Protein AF-A0A529ZM89-F1 (afdb_monomer_lite)

Sequence (112 aa):
GQAGNTALAWQALGIDFEIAANLGDDQFGRWLREAFGHRAHKWPVRPEGTTLSVGMTHPDGERTFFTTRGHLPRFSLDDVLSVLDGNRLAGGYALLSGSFLTDDLTRDYGAL

Radius of gyration: 14.78 Å; chains: 1; bounding box: 45×29×32 Å

pLDDT: mean 95.14, std 3.88, range [67.12, 98.31]

Foldseek 3Di:
DVVLVVVVVCVVVVHDDADFDAAEPDPVSVVSCVVVDPRCPQHHYDPWHGKDWDWDQDPVRDIDIDIDLTCQLVDAPVSVVSRDDCVVQPPHDDDDDPVVSHNRHVVCPVVD

Secondary structure (DSSP, 8-state):
-HHHHHHHHHHHTT--------EESSHHHHHHHHHHGGGGTTPPEESSPPP-EEEEE-TTS-EEEEE--TTGGG--HHHHHHH--TTTTTTS------GGG-HHHHHGGGG-

Structure (mmCIF, N/CA/C/O backbone):
data_AF-A0A529ZM89-F1
#
_entry.id   AF-A0A529ZM89-F1
#
loop_
_atom_site.group_PDB
_atom_site.id
_atom_site.type_symbol
_atom_site.label_atom_id
_atom_site.label_alt_id
_atom_site.label_comp_id
_atom_site.label_asym_id
_atom_site.label_entity_id
_atom_site.label_seq_id
_atom_site.pdbx_PDB_ins_code
_atom_site.Cartn_x
_atom_site.Cartn_y
_atom_site.Cartn_z
_atom_site.occupancy
_atom_site.B_iso_or_equiv
_atom_site.auth_seq_id
_atom_site.auth_comp_id
_atom_site.auth_asym_id
_atom_site.auth_atom_id
_atom_site.pdbx_PDB_model_num
ATOM 1 N N . GLY A 1 1 ? 5.670 -1.020 -0.133 1.00 89.06 1 GLY A N 1
ATOM 2 C CA . GLY A 1 1 ? 5.321 0.418 -0.059 1.00 89.06 1 GLY A CA 1
ATOM 3 C C . GLY A 1 1 ? 5.302 0.877 1.389 1.00 89.06 1 GLY A C 1
ATOM 4 O O . GLY A 1 1 ? 5.282 0.024 2.266 1.00 89.06 1 GLY A O 1
ATOM 5 N N . GLN A 1 2 ? 5.308 2.188 1.647 1.00 93.00 2 GLN A N 1
ATOM 6 C CA . GLN A 1 2 ? 5.409 2.775 3.001 1.00 93.00 2 GLN A CA 1
ATOM 7 C C . GLN A 1 2 ? 4.397 2.198 4.012 1.00 93.00 2 GLN A C 1
ATOM 9 O O . GLN A 1 2 ? 4.830 1.622 5.004 1.00 93.00 2 GLN A O 1
ATOM 14 N N . ALA A 1 3 ? 3.087 2.250 3.734 1.00 94.94 3 ALA A N 1
ATOM 15 C CA . ALA A 1 3 ? 2.060 1.672 4.617 1.00 94.94 3 ALA A CA 1
ATOM 16 C C . ALA A 1 3 ? 2.264 0.168 4.877 1.00 94.94 3 ALA A C 1
ATOM 18 O O . ALA A 1 3 ? 2.158 -0.287 6.012 1.00 94.94 3 ALA A O 1
ATOM 19 N N . GLY A 1 4 ? 2.633 -0.597 3.844 1.00 95.81 4 GLY A N 1
ATOM 20 C CA . GLY A 1 4 ? 2.954 -2.020 3.988 1.00 95.81 4 GLY A CA 1
ATOM 21 C C . GLY A 1 4 ? 4.153 -2.270 4.911 1.00 95.81 4 GLY A C 1
ATOM 22 O O . GLY A 1 4 ? 4.101 -3.163 5.749 1.00 95.81 4 GLY A O 1
ATOM 23 N N . ASN A 1 5 ? 5.208 -1.45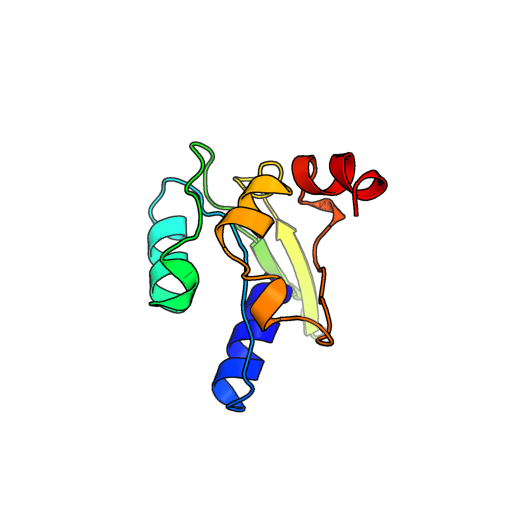4 4.818 1.00 96.31 5 ASN A N 1
ATOM 24 C CA . ASN A 1 5 ? 6.363 -1.561 5.714 1.00 96.31 5 ASN A CA 1
ATOM 25 C C . ASN A 1 5 ? 5.978 -1.233 7.166 1.00 96.31 5 ASN A C 1
ATOM 27 O O . ASN A 1 5 ? 6.423 -1.920 8.083 1.00 96.31 5 ASN A O 1
ATOM 31 N N . THR A 1 6 ? 5.128 -0.223 7.381 1.00 96.75 6 THR A N 1
ATOM 32 C CA . THR A 1 6 ? 4.597 0.108 8.712 1.00 96.75 6 THR A CA 1
ATOM 33 C C . THR A 1 6 ? 3.755 -1.031 9.283 1.00 96.75 6 THR A C 1
ATOM 35 O O . THR A 1 6 ? 3.950 -1.398 10.436 1.00 96.75 6 THR A O 1
ATOM 38 N N . ALA A 1 7 ? 2.888 -1.646 8.476 1.00 96.00 7 ALA A N 1
ATOM 39 C CA . ALA A 1 7 ? 2.104 -2.809 8.881 1.00 96.00 7 ALA A CA 1
ATOM 40 C C . ALA A 1 7 ? 2.989 -3.997 9.293 1.00 96.00 7 ALA A C 1
ATOM 42 O O . ALA A 1 7 ? 2.762 -4.600 10.339 1.00 96.00 7 ALA A O 1
ATOM 43 N N . LEU A 1 8 ? 4.044 -4.303 8.529 1.00 95.81 8 LEU A N 1
ATOM 44 C CA . LEU A 1 8 ? 4.994 -5.359 8.900 1.00 95.81 8 LEU A CA 1
ATOM 45 C C . LEU A 1 8 ? 5.744 -5.033 10.201 1.00 95.81 8 LEU A C 1
ATOM 47 O O . LEU A 1 8 ? 5.958 -5.921 11.025 1.00 95.81 8 LEU A O 1
ATOM 51 N N . ALA A 1 9 ? 6.100 -3.764 10.423 1.00 97.19 9 ALA A N 1
ATOM 52 C CA . ALA A 1 9 ? 6.702 -3.328 11.680 1.00 97.19 9 ALA A CA 1
ATOM 53 C C . ALA A 1 9 ? 5.727 -3.473 12.862 1.00 97.19 9 ALA A C 1
ATOM 55 O O . ALA A 1 9 ? 6.100 -4.020 13.896 1.00 97.19 9 ALA A O 1
ATOM 56 N N . TRP A 1 10 ? 4.470 -3.050 12.711 1.00 96.31 10 TRP A N 1
ATOM 57 C CA . TRP A 1 10 ? 3.434 -3.237 13.732 1.00 96.31 10 TRP A CA 1
ATOM 58 C C . TRP A 1 10 ? 3.174 -4.710 14.034 1.00 96.31 10 TRP A C 1
ATOM 60 O O . TRP A 1 10 ? 3.060 -5.075 15.202 1.00 96.31 10 TRP A O 1
ATOM 70 N N . GLN A 1 11 ? 3.181 -5.568 13.012 1.00 95.50 11 GLN A N 1
ATOM 71 C CA . GLN A 1 11 ? 3.076 -7.013 13.191 1.00 95.50 11 GLN A CA 1
ATOM 72 C C . GLN A 1 11 ? 4.243 -7.564 14.017 1.00 95.50 11 GLN A C 1
ATOM 74 O O . GLN A 1 11 ? 4.015 -8.334 14.946 1.00 95.50 11 GLN A O 1
ATOM 79 N N . ALA A 1 12 ? 5.477 -7.149 13.723 1.00 96.75 12 ALA A N 1
ATOM 80 C CA . ALA A 1 12 ? 6.655 -7.563 14.486 1.00 96.75 12 ALA A CA 1
ATOM 81 C C . ALA A 1 12 ? 6.636 -7.054 15.940 1.00 96.75 12 ALA A C 1
ATOM 83 O O . ALA A 1 12 ? 7.165 -7.715 16.830 1.00 96.75 12 ALA A O 1
ATOM 84 N N . LEU A 1 13 ? 6.008 -5.903 16.185 1.00 97.75 13 LEU A N 1
ATOM 85 C CA . LEU A 1 13 ? 5.840 -5.313 17.515 1.00 97.75 13 LEU A CA 1
ATOM 86 C C . LEU A 1 13 ? 4.624 -5.862 18.283 1.00 97.75 13 LEU A C 1
ATOM 88 O O . LEU A 1 13 ? 4.416 -5.474 19.430 1.00 97.75 13 LEU A O 1
ATOM 92 N N . GLY A 1 14 ? 3.816 -6.739 17.677 1.00 96.44 14 GLY A N 1
ATOM 93 C CA . GLY A 1 14 ? 2.600 -7.275 18.298 1.00 96.44 14 GLY A CA 1
ATOM 94 C C . GLY A 1 14 ? 1.487 -6.239 18.486 1.00 96.44 14 GLY A C 1
ATOM 95 O O . GLY A 1 14 ? 0.629 -6.411 19.348 1.00 96.44 14 GLY A O 1
ATOM 96 N N . ILE A 1 15 ? 1.502 -5.157 17.705 1.00 95.50 15 ILE A N 1
ATOM 97 C CA . ILE A 1 15 ? 0.460 -4.128 17.722 1.00 95.50 15 ILE A CA 1
ATOM 98 C C . ILE A 1 15 ? -0.736 -4.637 16.910 1.00 95.50 15 ILE A C 1
ATOM 100 O O . ILE A 1 15 ? -0.550 -5.199 15.830 1.00 95.50 15 ILE A O 1
ATOM 104 N N . ASP A 1 16 ? -1.961 -4.445 17.413 1.00 93.50 16 ASP A N 1
ATOM 105 C CA . ASP A 1 16 ? -3.165 -4.736 16.626 1.00 93.50 16 ASP A CA 1
ATOM 106 C C . ASP A 1 16 ? -3.408 -3.633 15.589 1.00 93.50 16 ASP A C 1
ATOM 108 O O . ASP A 1 16 ? -3.336 -2.442 15.894 1.00 93.50 16 ASP A O 1
ATOM 112 N N . PHE A 1 17 ? -3.688 -4.035 14.353 1.00 95.31 17 PHE A N 1
ATOM 113 C CA . PHE A 1 17 ? -3.972 -3.135 13.240 1.00 95.31 17 PHE A CA 1
ATOM 114 C C . PHE A 1 17 ? -4.786 -3.854 12.160 1.00 95.31 17 PHE A C 1
ATOM 116 O O . PHE A 1 17 ? -4.908 -5.081 12.161 1.00 95.31 17 PHE A O 1
ATOM 123 N N . GLU A 1 18 ? -5.298 -3.086 11.202 1.00 95.81 18 GLU A N 1
ATOM 124 C CA . GLU A 1 18 ? -5.796 -3.579 9.915 1.00 95.81 18 GLU A CA 1
ATOM 125 C C . GLU A 1 18 ? -5.100 -2.843 8.778 1.00 95.81 18 GLU A C 1
ATOM 127 O O . GLU A 1 18 ? -4.603 -1.729 8.952 1.00 95.81 18 GLU A O 1
ATOM 132 N N . ILE A 1 19 ? -5.057 -3.471 7.607 1.00 96.38 19 ILE A N 1
ATOM 133 C CA . ILE A 1 19 ? -4.469 -2.882 6.407 1.00 96.38 19 ILE A CA 1
ATOM 134 C C . ILE A 1 19 ? -5.345 -3.182 5.193 1.00 96.38 19 ILE A C 1
ATOM 136 O O . ILE A 1 19 ? -5.587 -4.339 4.850 1.00 96.38 19 ILE A O 1
ATOM 140 N N . ALA A 1 20 ? -5.777 -2.122 4.516 1.00 96.62 20 ALA A N 1
ATOM 141 C CA . ALA A 1 20 ? -6.401 -2.200 3.205 1.00 96.62 20 ALA A CA 1
ATOM 142 C C . ALA A 1 20 ? -5.375 -1.893 2.113 1.00 96.62 20 ALA A C 1
ATOM 144 O O . ALA A 1 20 ? -4.612 -0.932 2.215 1.00 96.62 20 ALA A O 1
ATOM 145 N N . ALA A 1 21 ? -5.375 -2.717 1.073 1.00 96.94 21 ALA A N 1
ATOM 146 C CA . ALA A 1 21 ? -4.625 -2.520 -0.157 1.00 96.94 21 ALA A CA 1
ATOM 147 C C . ALA A 1 21 ? -5.343 -3.258 -1.293 1.00 96.94 21 ALA A C 1
ATOM 149 O O . ALA A 1 21 ? -6.216 -4.088 -1.037 1.00 96.94 21 ALA A O 1
ATOM 150 N N . ASN A 1 22 ? -4.960 -2.982 -2.535 1.00 97.38 22 ASN A N 1
ATOM 151 C CA . ASN A 1 22 ? -5.284 -3.815 -3.687 1.00 97.38 22 ASN A CA 1
ATOM 152 C C . ASN A 1 22 ? -4.021 -4.539 -4.190 1.00 97.38 22 ASN A C 1
ATOM 154 O O . ASN A 1 22 ? -2.914 -4.292 -3.711 1.00 97.38 22 ASN A O 1
ATOM 158 N N . LEU A 1 23 ? -4.193 -5.463 -5.134 1.00 98.00 23 LEU A N 1
ATOM 159 C CA . LEU A 1 23 ? -3.122 -6.242 -5.764 1.00 98.00 23 LEU A CA 1
ATOM 160 C C . LEU A 1 23 ? -3.230 -6.155 -7.287 1.00 98.00 23 LEU A C 1
ATOM 162 O O . LEU A 1 23 ? -4.333 -6.003 -7.803 1.00 98.00 23 LEU A O 1
ATOM 166 N N . GLY A 1 24 ? -2.117 -6.291 -8.008 1.00 98.19 24 GLY A N 1
ATOM 167 C CA . GLY A 1 24 ? -2.159 -6.557 -9.447 1.00 98.19 24 GLY A CA 1
ATOM 168 C C . GLY A 1 24 ? -2.348 -8.046 -9.745 1.00 98.19 24 GLY A C 1
ATOM 169 O O . GLY A 1 24 ? -1.959 -8.901 -8.941 1.00 98.19 24 GLY A O 1
ATOM 170 N N . ASP A 1 25 ? -2.932 -8.372 -10.897 1.00 97.69 25 ASP A N 1
ATOM 171 C CA . ASP A 1 25 ? -3.157 -9.758 -11.335 1.00 97.69 25 ASP A CA 1
ATOM 172 C C . ASP A 1 25 ? -1.901 -10.383 -11.966 1.00 97.69 25 ASP A C 1
ATOM 174 O O . ASP A 1 25 ? -1.840 -10.730 -13.146 1.00 97.69 25 ASP A O 1
ATOM 178 N N . ASP A 1 26 ? -0.837 -10.497 -11.172 1.00 98.31 26 ASP A N 1
ATOM 179 C CA . ASP A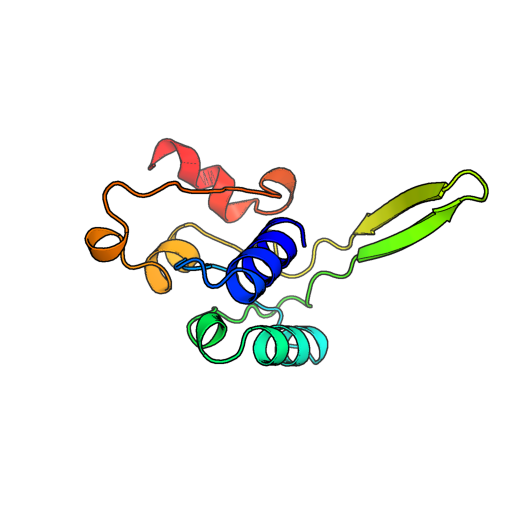 1 26 ? 0.432 -11.070 -11.610 1.00 98.31 26 ASP A CA 1
ATOM 180 C C . ASP A 1 26 ? 1.174 -11.815 -10.486 1.00 98.31 26 ASP A C 1
ATOM 182 O O . ASP A 1 26 ? 0.672 -12.031 -9.378 1.00 98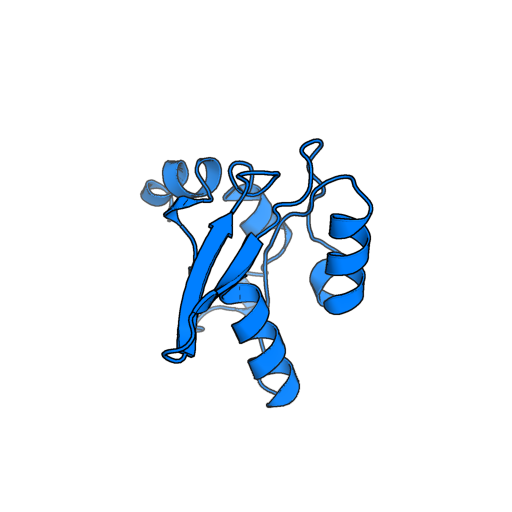.31 26 ASP A O 1
ATOM 186 N N . GLN A 1 27 ? 2.384 -12.294 -10.791 1.00 98.06 27 GLN A N 1
ATOM 187 C CA . GLN A 1 27 ? 3.197 -13.036 -9.827 1.00 98.06 27 GLN A CA 1
ATOM 188 C C . GLN A 1 27 ? 3.626 -12.173 -8.637 1.00 98.06 27 GLN A C 1
ATOM 190 O O . GLN A 1 27 ? 3.704 -12.684 -7.521 1.00 98.06 27 GLN A O 1
ATOM 195 N N . PHE A 1 28 ? 3.871 -10.880 -8.850 1.00 97.94 28 PHE A N 1
ATOM 196 C CA . PHE A 1 28 ? 4.262 -9.971 -7.780 1.00 97.94 28 PHE A CA 1
ATOM 197 C C . PHE A 1 28 ? 3.091 -9.691 -6.837 1.00 97.94 28 PHE A C 1
ATOM 199 O O . PHE A 1 28 ? 3.296 -9.627 -5.628 1.00 97.94 28 PHE A O 1
ATOM 206 N N . GLY A 1 29 ? 1.863 -9.616 -7.355 1.00 97.94 29 GLY A N 1
ATOM 207 C CA . GLY A 1 29 ? 0.652 -9.477 -6.547 1.00 97.94 29 GLY A CA 1
ATOM 208 C C . GLY A 1 29 ? 0.404 -10.715 -5.688 1.00 97.94 29 GLY A C 1
ATOM 209 O O . GLY A 1 29 ? 0.113 -10.605 -4.496 1.00 97.94 29 GLY A O 1
ATOM 210 N N . ARG A 1 30 ? 0.616 -11.911 -6.255 1.00 97.69 30 ARG A N 1
ATOM 211 C CA . ARG A 1 30 ? 0.568 -13.174 -5.496 1.00 97.69 30 ARG A CA 1
ATOM 212 C C . ARG A 1 30 ? 1.617 -13.217 -4.387 1.00 97.69 30 ARG A C 1
ATOM 214 O O . ARG A 1 30 ? 1.268 -13.513 -3.248 1.00 97.69 30 ARG A O 1
ATOM 221 N N . TRP A 1 31 ? 2.861 -12.859 -4.700 1.00 97.00 31 TRP A N 1
ATOM 222 C CA . TRP A 1 31 ? 3.941 -12.800 -3.716 1.00 97.00 31 TRP A CA 1
ATOM 223 C C . TRP A 1 31 ? 3.650 -11.787 -2.599 1.00 97.00 31 TRP A C 1
ATOM 225 O O . TRP A 1 31 ? 3.833 -12.083 -1.418 1.00 97.00 31 TRP A O 1
ATOM 235 N N . LEU A 1 32 ? 3.125 -10.611 -2.953 1.00 96.06 32 LEU A N 1
ATOM 236 C CA . LEU A 1 32 ? 2.738 -9.592 -1.983 1.00 96.06 32 LEU A CA 1
ATOM 237 C C . LEU A 1 32 ? 1.631 -10.099 -1.049 1.00 96.06 32 LEU A C 1
ATOM 239 O O . LEU A 1 32 ? 1.730 -9.919 0.161 1.00 96.06 32 LEU A O 1
ATOM 243 N N . ARG A 1 33 ? 0.614 -10.789 -1.578 1.00 96.94 33 ARG A N 1
ATOM 244 C CA . ARG A 1 33 ? -0.440 -11.407 -0.759 1.00 96.94 33 ARG A CA 1
ATOM 245 C C . ARG A 1 33 ? 0.123 -12.410 0.246 1.00 96.94 33 ARG A C 1
ATOM 247 O O . ARG A 1 33 ? -0.280 -12.400 1.405 1.00 96.94 33 ARG A O 1
ATOM 254 N N . GLU A 1 34 ? 1.055 -13.259 -0.179 1.00 96.25 34 GLU A N 1
ATOM 255 C CA . GLU A 1 34 ? 1.692 -14.254 0.693 1.00 96.25 34 GLU A CA 1
ATOM 256 C C . GLU A 1 34 ? 2.451 -13.601 1.855 1.00 96.25 34 GLU A C 1
ATOM 258 O O . GLU A 1 34 ? 2.339 -14.065 2.988 1.00 96.25 34 GLU A O 1
ATOM 263 N N . ALA A 1 35 ? 3.138 -12.480 1.610 1.00 94.19 35 ALA A N 1
ATOM 264 C CA . ALA A 1 35 ? 3.875 -11.752 2.644 1.00 94.19 35 ALA A CA 1
ATOM 265 C C . ALA A 1 35 ? 2.980 -11.203 3.775 1.00 94.19 35 ALA A C 1
ATOM 267 O O . ALA A 1 35 ? 3.446 -11.045 4.902 1.00 94.19 35 ALA A O 1
ATOM 268 N N . PHE A 1 36 ? 1.700 -10.935 3.493 1.00 95.75 36 PHE A N 1
ATOM 269 C CA . PHE A 1 36 ? 0.724 -10.415 4.462 1.00 95.75 36 PHE A CA 1
ATOM 270 C C . PHE A 1 36 ? -0.268 -11.477 4.972 1.00 95.75 36 PHE A C 1
ATOM 272 O O . PHE A 1 36 ? -1.041 -11.217 5.900 1.00 95.75 36 PHE A O 1
ATOM 279 N N . GLY A 1 37 ? -0.249 -12.685 4.402 1.00 94.69 37 GLY A N 1
ATOM 280 C CA . GLY A 1 37 ? -1.050 -13.825 4.843 1.00 94.69 37 GLY A CA 1
ATOM 281 C C . GLY A 1 37 ? -2.546 -13.512 4.953 1.00 94.69 37 GLY A C 1
ATOM 282 O O . GLY A 1 37 ? -3.157 -12.959 4.039 1.00 94.69 37 GLY A O 1
ATOM 283 N N . HIS A 1 38 ? -3.150 -13.858 6.096 1.00 94.25 38 HIS A N 1
ATOM 284 C CA . HIS A 1 38 ? -4.590 -13.690 6.330 1.00 94.25 38 HIS A CA 1
ATOM 285 C C . HIS A 1 38 ? -5.073 -12.236 6.193 1.00 94.25 38 HIS A C 1
ATOM 287 O O . HIS A 1 38 ? -6.217 -12.017 5.799 1.00 94.25 38 HIS A O 1
ATOM 293 N N . ARG A 1 39 ? -4.209 -11.243 6.457 1.00 93.88 39 ARG A N 1
ATOM 294 C CA . ARG A 1 39 ? -4.564 -9.816 6.364 1.00 93.88 39 ARG A CA 1
ATOM 295 C C . ARG A 1 39 ? -4.799 -9.359 4.926 1.00 93.88 39 ARG A C 1
ATOM 297 O O . ARG A 1 39 ? -5.569 -8.436 4.702 1.00 93.88 39 ARG A O 1
ATOM 304 N N . ALA A 1 40 ? -4.191 -10.039 3.955 1.00 96.56 40 ALA A N 1
ATOM 305 C CA . ALA A 1 40 ? -4.371 -9.751 2.536 1.00 96.56 40 ALA A CA 1
ATOM 306 C C . ALA A 1 40 ? -5.486 -10.575 1.873 1.00 96.56 40 ALA A C 1
ATOM 308 O O . ALA A 1 40 ? -5.715 -10.445 0.673 1.00 96.56 40 ALA A O 1
ATOM 309 N N . HIS A 1 41 ? -6.204 -11.423 2.620 1.00 94.31 41 HIS A N 1
ATOM 310 C CA . HIS A 1 41 ? -7.219 -12.314 2.046 1.00 94.31 41 HIS A CA 1
ATOM 311 C C . HIS A 1 41 ? -8.364 -11.554 1.359 1.00 94.31 41 HIS A C 1
ATOM 313 O O . HIS A 1 41 ? -8.905 -12.020 0.360 1.00 94.31 41 HIS A O 1
ATOM 319 N N . LYS A 1 42 ? -8.737 -10.386 1.896 1.00 96.12 42 LYS A N 1
ATOM 320 C CA . LYS A 1 42 ? -9.805 -9.540 1.346 1.00 96.12 42 LYS A CA 1
ATOM 321 C C . LYS A 1 42 ? -9.310 -8.523 0.316 1.00 96.12 42 LYS A C 1
ATOM 323 O O . LYS A 1 42 ? -10.124 -7.768 -0.197 1.00 96.12 42 LYS A O 1
ATOM 328 N N . TRP A 1 43 ? -8.007 -8.461 0.033 1.00 98.00 43 TRP A N 1
ATOM 329 C CA . TRP A 1 43 ? -7.481 -7.439 -0.867 1.00 98.00 43 TRP A CA 1
ATOM 330 C C . TRP A 1 43 ? -7.984 -7.667 -2.297 1.00 98.00 43 TRP A C 1
ATOM 332 O O . TRP A 1 43 ? -7.755 -8.746 -2.856 1.00 98.00 43 TRP A O 1
ATOM 342 N N . PRO A 1 44 ? -8.659 -6.677 -2.903 1.00 97.88 44 PRO A N 1
ATOM 343 C CA . PRO A 1 44 ? -9.145 -6.795 -4.265 1.00 97.88 44 PRO A CA 1
ATOM 344 C C . PRO A 1 44 ? -7.981 -6.908 -5.246 1.00 97.88 44 PRO A C 1
ATOM 346 O O . PRO A 1 44 ? -6.953 -6.240 -5.117 1.00 97.88 44 PRO A O 1
ATOM 349 N N . VAL A 1 45 ? -8.165 -7.751 -6.258 1.00 98.00 45 VAL A N 1
ATOM 350 C CA . VAL A 1 45 ? -7.221 -7.906 -7.366 1.00 98.00 45 VAL A CA 1
ATOM 351 C C . VAL A 1 45 ? -7.680 -7.028 -8.525 1.00 98.00 45 VAL A C 1
ATOM 353 O O . VAL A 1 45 ? -8.865 -6.981 -8.862 1.00 98.00 45 VAL A O 1
ATOM 356 N N . ARG A 1 46 ? -6.737 -6.309 -9.120 1.00 97.69 46 ARG A N 1
ATOM 357 C CA . ARG A 1 46 ? -6.928 -5.414 -10.254 1.00 97.69 46 ARG A CA 1
ATOM 358 C C . ARG A 1 46 ? -6.282 -6.012 -11.508 1.00 97.69 46 ARG A C 1
ATOM 360 O O . ARG A 1 46 ? -5.246 -6.661 -11.386 1.00 97.69 46 ARG A O 1
ATOM 367 N N . PRO A 1 47 ? -6.872 -5.813 -12.701 1.00 97.19 47 PRO A N 1
ATOM 368 C CA . PRO A 1 47 ? -6.325 -6.353 -13.947 1.00 97.19 47 PRO A CA 1
ATOM 369 C C . PRO A 1 47 ? -4.974 -5.728 -14.337 1.00 97.19 47 PRO A C 1
ATOM 371 O O . PRO A 1 47 ? -4.240 -6.298 -15.139 1.00 97.19 47 PRO A O 1
ATOM 374 N N . GLU A 1 48 ? -4.636 -4.552 -13.805 1.00 97.56 48 GLU A N 1
ATOM 375 C CA . GLU A 1 48 ? -3.332 -3.924 -13.987 1.00 97.56 48 GLU A CA 1
ATOM 376 C C . GLU A 1 48 ? -2.209 -4.707 -13.287 1.00 97.56 48 GLU A C 1
ATOM 378 O O . GLU A 1 48 ? -2.409 -5.347 -12.257 1.00 97.56 48 GLU A O 1
ATOM 383 N N . GLY A 1 49 ? -0.987 -4.596 -13.813 1.00 97.75 49 GLY A N 1
ATOM 384 C CA . GLY A 1 49 ? 0.190 -5.191 -13.180 1.00 97.75 49 GLY A CA 1
ATOM 385 C C . GLY A 1 49 ? 0.495 -4.583 -11.808 1.00 97.75 49 GLY A C 1
ATOM 386 O O . GLY A 1 49 ? 0.217 -3.411 -11.534 1.00 97.75 49 GLY A O 1
ATOM 387 N N . THR A 1 50 ? 1.118 -5.372 -10.942 1.00 98.19 50 THR A N 1
ATOM 388 C CA . THR A 1 50 ? 1.549 -4.940 -9.616 1.00 98.19 50 THR A CA 1
ATOM 389 C C . THR A 1 50 ? 2.592 -3.833 -9.737 1.00 98.19 50 THR A C 1
ATOM 391 O O . THR A 1 50 ? 3.492 -3.852 -10.577 1.00 98.19 50 THR A O 1
ATOM 394 N N . THR A 1 51 ? 2.466 -2.831 -8.875 1.00 97.44 51 THR A N 1
ATOM 395 C CA . THR A 1 51 ? 3.382 -1.694 -8.798 1.00 97.44 51 THR A CA 1
ATOM 396 C C . THR A 1 51 ? 4.745 -2.160 -8.309 1.00 97.44 51 THR A C 1
ATOM 398 O O . THR A 1 51 ? 4.850 -2.812 -7.271 1.00 97.44 51 THR A O 1
ATOM 401 N N . LEU A 1 52 ? 5.792 -1.782 -9.038 1.00 96.06 52 LEU A N 1
ATOM 402 C CA . LEU A 1 52 ? 7.175 -2.108 -8.719 1.00 96.06 52 LEU A CA 1
ATOM 403 C C . LEU A 1 52 ? 7.960 -0.824 -8.476 1.00 96.06 52 LEU A C 1
ATOM 405 O O . LEU A 1 52 ? 7.864 0.126 -9.252 1.00 96.06 52 LEU A O 1
ATOM 409 N N . SER A 1 53 ? 8.769 -0.825 -7.420 1.00 95.44 53 SER A N 1
ATOM 410 C CA . SER A 1 53 ? 9.725 0.240 -7.122 1.00 95.44 53 SER A CA 1
ATOM 411 C C . SER A 1 53 ? 11.140 -0.314 -7.209 1.00 95.44 53 SER A C 1
ATOM 413 O O . SER A 1 53 ? 11.492 -1.234 -6.472 1.00 95.44 53 SER A O 1
ATOM 415 N N . VAL A 1 54 ? 11.964 0.268 -8.075 1.00 95.88 54 VAL A N 1
ATOM 416 C CA . VAL A 1 54 ? 13.399 -0.017 -8.155 1.00 95.88 54 VAL A CA 1
ATOM 417 C C . VAL A 1 54 ? 14.139 1.047 -7.358 1.00 95.88 54 VAL A C 1
ATOM 419 O O . VAL A 1 54 ? 14.066 2.229 -7.690 1.00 95.88 54 VAL A O 1
ATOM 422 N N . GLY A 1 55 ? 14.820 0.629 -6.292 1.00 95.75 55 GLY A N 1
ATOM 423 C CA . GLY A 1 55 ? 15.661 1.500 -5.474 1.00 95.75 55 GLY A CA 1
ATOM 424 C C . GLY A 1 55 ? 17.113 1.468 -5.940 1.00 95.75 55 GLY A C 1
ATOM 425 O O . GLY A 1 55 ? 17.705 0.396 -6.033 1.00 95.75 55 GLY A O 1
ATOM 426 N N . MET A 1 56 ? 17.689 2.638 -6.199 1.00 96.56 56 MET A N 1
ATOM 427 C CA . MET A 1 56 ? 19.115 2.828 -6.452 1.00 96.56 56 MET A CA 1
ATOM 428 C C . MET A 1 56 ? 19.755 3.462 -5.223 1.00 96.56 56 MET A C 1
ATOM 430 O O . MET A 1 56 ? 19.357 4.557 -4.827 1.00 96.56 56 MET A O 1
ATOM 434 N N . THR A 1 57 ? 20.725 2.771 -4.627 1.00 97.62 57 THR A N 1
ATOM 435 C CA . THR A 1 57 ? 21.515 3.290 -3.504 1.00 97.62 57 THR A CA 1
ATOM 436 C C . THR A 1 57 ? 22.764 3.972 -4.041 1.00 97.62 57 THR A C 1
ATOM 438 O O . THR A 1 57 ? 23.540 3.357 -4.775 1.00 97.62 57 THR A O 1
ATOM 441 N N . HIS A 1 58 ? 22.952 5.233 -3.672 1.00 95.88 58 HIS A N 1
ATOM 442 C CA . HIS A 1 58 ? 24.120 6.029 -4.034 1.00 95.88 58 HIS A CA 1
ATOM 443 C C . HIS A 1 58 ? 25.281 5.777 -3.056 1.00 95.88 58 HIS A C 1
ATOM 445 O O . HIS A 1 58 ? 25.054 5.279 -1.950 1.00 95.88 58 HIS A O 1
ATOM 451 N N . PRO A 1 59 ? 26.537 6.096 -3.427 1.00 97.69 59 PRO A N 1
ATOM 452 C CA . PRO A 1 59 ? 27.698 5.882 -2.555 1.00 97.69 59 PRO A CA 1
ATOM 453 C C . PRO A 1 59 ? 27.640 6.616 -1.206 1.00 97.69 59 PRO A C 1
ATOM 455 O O . PRO A 1 59 ? 28.286 6.186 -0.255 1.00 97.69 59 PRO A O 1
ATOM 458 N N . ASP A 1 60 ? 26.879 7.707 -1.121 1.00 96.50 60 ASP A N 1
ATOM 459 C CA . ASP A 1 60 ? 26.649 8.490 0.100 1.00 96.50 60 ASP A CA 1
ATOM 460 C C . ASP A 1 60 ? 25.527 7.923 0.993 1.00 96.50 60 ASP A C 1
ATOM 462 O O . ASP A 1 60 ? 25.277 8.443 2.078 1.00 96.50 60 ASP A O 1
ATOM 466 N N . GLY A 1 61 ? 24.881 6.833 0.571 1.00 95.00 61 GLY A N 1
ATOM 467 C CA . GLY A 1 61 ? 23.798 6.174 1.298 1.00 95.00 61 GLY A CA 1
ATOM 468 C C . GLY A 1 61 ? 22.398 6.683 0.950 1.00 95.00 61 GLY A C 1
ATOM 469 O O . GLY A 1 61 ? 21.419 6.068 1.387 1.00 95.00 61 GLY A O 1
ATOM 470 N N . GLU A 1 62 ? 22.276 7.735 0.136 1.00 97.19 62 GLU A N 1
ATOM 471 C CA . GLU A 1 62 ? 20.980 8.201 -0.354 1.00 97.19 6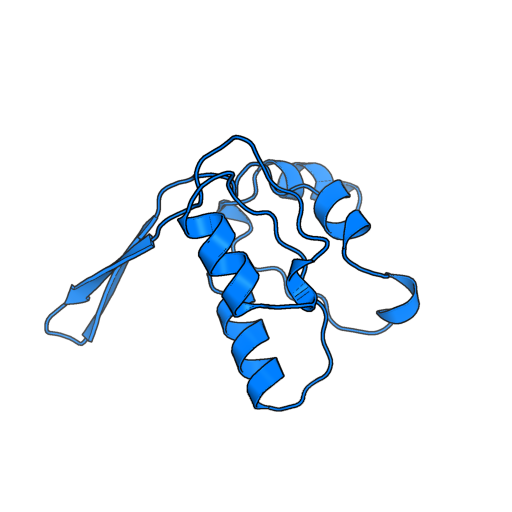2 GLU A CA 1
ATOM 472 C C . GLU A 1 62 ? 20.331 7.173 -1.283 1.00 97.19 62 GLU A C 1
ATOM 474 O O . GLU A 1 62 ? 20.993 6.335 -1.907 1.00 97.19 62 GLU A O 1
ATOM 479 N N . ARG A 1 63 ? 18.999 7.226 -1.387 1.00 96.88 63 ARG A N 1
ATOM 480 C CA . ARG A 1 63 ? 18.239 6.299 -2.235 1.00 96.88 63 ARG A CA 1
ATOM 481 C C . ARG A 1 63 ? 17.268 7.019 -3.150 1.00 96.88 63 ARG A C 1
ATOM 483 O O . ARG A 1 63 ? 16.386 7.741 -2.696 1.00 96.88 63 ARG A O 1
ATOM 490 N N . THR A 1 64 ? 17.365 6.729 -4.443 1.00 96.62 64 THR A N 1
ATOM 491 C CA . THR A 1 64 ? 16.389 7.159 -5.452 1.00 96.62 64 THR A CA 1
ATOM 492 C C . THR A 1 64 ? 15.506 5.984 -5.845 1.00 96.62 64 THR A C 1
ATOM 494 O O . THR A 1 64 ? 16.009 4.892 -6.100 1.00 96.62 64 THR A O 1
ATOM 497 N N . PHE A 1 65 ? 14.193 6.201 -5.917 1.00 95.00 65 PHE A N 1
ATOM 498 C CA . PHE A 1 65 ? 13.234 5.161 -6.283 1.00 95.00 65 PHE A CA 1
ATOM 499 C C . PHE A 1 65 ? 12.522 5.499 -7.588 1.00 95.00 65 PHE A C 1
ATOM 501 O O . PHE A 1 65 ? 11.896 6.550 -7.709 1.00 95.00 65 PHE A O 1
ATOM 508 N N . PHE A 1 66 ? 12.546 4.562 -8.530 1.00 95.81 66 PHE A N 1
ATOM 509 C CA . PHE A 1 66 ? 11.740 4.605 -9.746 1.00 95.81 66 PHE A CA 1
ATOM 510 C C . PHE A 1 66 ? 10.560 3.664 -9.570 1.00 95.81 66 PHE A C 1
ATOM 512 O O . PHE A 1 66 ? 10.748 2.458 -9.422 1.00 95.81 66 PHE A O 1
ATOM 519 N N . THR A 1 67 ? 9.349 4.216 -9.542 1.00 94.81 67 THR A N 1
ATOM 520 C CA . THR A 1 67 ? 8.134 3.457 -9.229 1.00 94.81 67 THR A CA 1
ATOM 521 C C . THR A 1 67 ? 7.194 3.455 -10.423 1.00 94.81 67 THR A C 1
ATOM 523 O O . THR A 1 67 ? 6.814 4.516 -10.917 1.00 94.81 67 THR A O 1
ATOM 526 N N . THR A 1 68 ? 6.820 2.268 -10.898 1.00 96.19 68 THR A N 1
ATOM 527 C CA . THR A 1 68 ? 5.760 2.130 -11.901 1.00 96.19 68 THR A CA 1
ATOM 528 C C . THR A 1 68 ? 4.410 2.445 -11.268 1.00 96.19 68 THR A C 1
ATOM 530 O O . THR A 1 68 ? 4.224 2.273 -10.068 1.00 96.19 68 THR A O 1
ATOM 533 N N . ARG A 1 69 ? 3.430 2.901 -12.054 1.00 95.06 69 ARG A N 1
ATOM 534 C CA . ARG A 1 69 ? 2.092 3.164 -11.500 1.00 95.06 69 ARG A CA 1
ATOM 535 C C . ARG A 1 69 ? 1.385 1.871 -11.103 1.00 95.06 69 ARG A C 1
ATOM 537 O O . ARG A 1 69 ? 0.928 1.769 -9.971 1.00 95.06 69 ARG A O 1
ATOM 544 N N . GLY A 1 70 ? 1.364 0.881 -11.998 1.00 97.19 70 GLY A N 1
ATOM 545 C CA . GLY A 1 70 ? 0.715 -0.415 -11.773 1.00 97.19 70 GLY A CA 1
ATOM 546 C C . GLY A 1 70 ? -0.749 -0.281 -11.343 1.00 97.19 70 GLY A C 1
ATOM 547 O O . GLY A 1 70 ? -1.435 0.649 -11.751 1.00 97.19 70 GLY A O 1
ATOM 548 N N . HIS A 1 71 ? -1.195 -1.199 -10.493 1.00 97.81 71 HIS A N 1
ATOM 549 C CA . HIS A 1 71 ? -2.527 -1.258 -9.883 1.00 97.81 71 HIS A CA 1
ATOM 550 C C . HIS A 1 71 ? -2.880 -0.136 -8.885 1.00 97.81 71 HIS A C 1
ATOM 552 O O . HIS A 1 71 ? -4.063 0.073 -8.608 1.00 97.81 71 HIS A O 1
ATOM 558 N N . LEU A 1 72 ? -1.902 0.593 -8.330 1.00 97.31 72 LEU A N 1
ATOM 559 C CA . LEU A 1 72 ? -2.155 1.552 -7.241 1.00 97.31 72 LEU A CA 1
ATOM 560 C C . LEU A 1 72 ? -3.137 2.690 -7.580 1.00 97.31 72 LEU A C 1
ATOM 562 O O . LEU A 1 72 ? -3.964 2.997 -6.721 1.00 97.31 72 LEU A O 1
ATOM 566 N N . PRO A 1 73 ? -3.153 3.277 -8.797 1.00 97.69 73 PRO A N 1
ATOM 567 C CA . PRO A 1 73 ? -4.128 4.313 -9.145 1.00 97.69 73 PRO A CA 1
ATOM 568 C C . PRO A 1 73 ? -5.583 3.849 -9.039 1.00 97.69 73 PRO A C 1
ATOM 570 O O . PRO A 1 73 ? -6.474 4.685 -8.942 1.00 97.69 73 PRO A O 1
ATOM 573 N N . ARG A 1 74 ? -5.810 2.527 -9.056 1.00 97.81 74 ARG A N 1
ATOM 574 C CA . ARG A 1 74 ? -7.121 1.872 -8.966 1.00 97.81 74 ARG A CA 1
ATOM 575 C C . ARG A 1 74 ? -7.490 1.436 -7.553 1.00 97.81 74 ARG A C 1
ATOM 577 O O . ARG A 1 74 ? -8.458 0.693 -7.381 1.00 97.81 74 ARG A O 1
ATOM 584 N N . PHE A 1 75 ? -6.689 1.807 -6.556 1.00 97.50 75 PHE A N 1
ATOM 585 C CA . PHE A 1 75 ? -7.073 1.658 -5.160 1.00 97.50 75 PHE A CA 1
ATOM 586 C C . PHE A 1 75 ? -8.102 2.741 -4.841 1.00 97.50 75 PHE A C 1
ATOM 588 O O . PHE A 1 75 ? -7.822 3.925 -5.026 1.00 97.50 75 PHE A O 1
ATOM 595 N N . SER A 1 76 ? -9.292 2.319 -4.430 1.00 96.31 76 SER A N 1
ATOM 596 C CA . SER A 1 76 ? -10.497 3.148 -4.297 1.00 96.31 76 SER A CA 1
ATOM 597 C C . SER A 1 76 ? -11.042 3.144 -2.870 1.00 96.31 76 SER A C 1
ATOM 599 O O . SER A 1 76 ? -10.651 2.305 -2.054 1.00 96.31 76 SER A O 1
ATOM 601 N N . LEU A 1 77 ? -11.973 4.055 -2.566 1.00 95.56 77 LEU A N 1
ATOM 602 C CA . LEU A 1 77 ? -12.664 4.052 -1.275 1.00 95.56 77 LEU A CA 1
ATOM 603 C C . LEU A 1 77 ? -13.456 2.751 -1.052 1.00 95.56 77 LEU A C 1
ATOM 605 O O . LEU A 1 77 ? -13.416 2.194 0.044 1.00 95.56 77 LEU A O 1
ATOM 609 N N . ASP A 1 78 ? -14.085 2.205 -2.093 1.00 95.69 78 ASP A N 1
ATOM 610 C CA . ASP A 1 78 ? -14.785 0.916 -2.018 1.00 95.69 78 ASP A CA 1
ATOM 611 C C . ASP A 1 78 ? -13.844 -0.232 -1.623 1.00 95.69 78 ASP A C 1
ATOM 613 O O . ASP A 1 78 ? -14.208 -1.084 -0.811 1.00 95.69 78 ASP A O 1
ATOM 617 N N . ASP A 1 79 ? -12.603 -0.236 -2.127 1.00 96.56 79 ASP A N 1
ATOM 618 C CA . ASP A 1 79 ? -11.606 -1.237 -1.728 1.00 96.56 79 ASP A CA 1
ATOM 619 C C . ASP A 1 79 ? -11.289 -1.125 -0.234 1.00 96.56 79 ASP A C 1
ATOM 621 O O . ASP A 1 79 ? -11.236 -2.141 0.462 1.00 96.56 79 ASP A O 1
ATOM 625 N N . VAL A 1 80 ? -11.121 0.102 0.275 1.00 95.56 80 VAL A N 1
ATOM 626 C CA . VAL A 1 80 ? -10.886 0.362 1.702 1.00 95.56 80 VAL A CA 1
ATOM 627 C C . VAL A 1 80 ? -12.037 -0.192 2.540 1.00 95.56 80 VAL A C 1
ATOM 629 O O . VAL A 1 80 ? -11.800 -0.958 3.475 1.00 95.56 80 VAL A O 1
ATOM 632 N N . LEU A 1 81 ? -13.276 0.145 2.179 1.00 94.12 81 LEU A N 1
ATOM 633 C CA . LEU A 1 81 ? -14.478 -0.257 2.913 1.00 94.12 81 LEU A CA 1
ATOM 634 C C . LEU A 1 81 ? -14.790 -1.757 2.786 1.00 94.12 81 LEU A C 1
ATOM 636 O O . LEU A 1 81 ? -15.414 -2.331 3.675 1.00 94.12 81 LEU A O 1
ATOM 640 N N . SER A 1 82 ? -14.324 -2.421 1.726 1.00 95.12 82 SER A N 1
ATOM 641 C CA . SER A 1 82 ? -14.446 -3.878 1.579 1.00 95.12 82 SER A CA 1
ATOM 642 C C . SER A 1 82 ? -13.517 -4.664 2.518 1.00 95.12 82 SER A C 1
ATOM 644 O O . SER A 1 82 ? -13.782 -5.830 2.838 1.00 95.12 82 SER A O 1
ATOM 646 N N . VAL A 1 83 ? -12.429 -4.034 2.976 1.00 95.75 83 VAL A N 1
ATOM 647 C CA . VAL A 1 83 ? -11.406 -4.665 3.820 1.00 95.75 83 VAL A CA 1
ATOM 648 C C . VAL A 1 83 ? -11.564 -4.267 5.287 1.00 95.75 83 VAL A C 1
ATOM 650 O O . VAL A 1 83 ? -11.534 -5.146 6.152 1.00 95.75 83 VAL A O 1
ATOM 653 N N . LEU A 1 84 ? -11.718 -2.970 5.570 1.00 95.00 84 LEU A N 1
ATOM 654 C CA . LEU A 1 84 ? -11.728 -2.428 6.928 1.00 95.00 84 LEU A CA 1
ATOM 655 C C . LEU A 1 84 ? -13.113 -2.519 7.575 1.00 95.00 84 LEU A C 1
ATOM 657 O O . LEU A 1 84 ? -14.119 -2.130 6.990 1.00 95.00 84 LEU A O 1
ATOM 661 N N . ASP A 1 85 ? -13.148 -2.954 8.833 1.00 93.44 85 ASP A N 1
ATOM 662 C CA . ASP A 1 85 ? -14.345 -2.880 9.674 1.00 93.44 85 ASP A CA 1
ATOM 663 C C . ASP A 1 85 ? -14.332 -1.572 10.475 1.00 93.44 85 ASP A C 1
ATOM 665 O O . ASP A 1 85 ? -13.663 -1.459 11.505 1.00 93.44 85 ASP A O 1
ATOM 669 N N . GLY A 1 86 ? -15.070 -0.571 9.992 1.00 90.19 86 GLY A N 1
ATOM 670 C CA . GLY A 1 86 ? -15.126 0.751 10.619 1.00 90.19 86 GLY A CA 1
ATOM 671 C C . GLY A 1 86 ? -15.674 0.744 12.051 1.00 90.19 86 GLY A C 1
ATOM 672 O O . GLY A 1 86 ? -15.230 1.547 12.866 1.00 90.19 86 GLY A O 1
ATOM 673 N N . ASN A 1 87 ? -16.577 -0.183 12.393 1.00 93.44 87 ASN A N 1
ATOM 674 C CA . ASN A 1 87 ? -17.117 -0.280 13.752 1.00 93.44 87 ASN A CA 1
ATOM 675 C C . ASN A 1 87 ? -16.068 -0.836 14.713 1.00 93.44 87 ASN A C 1
ATOM 677 O O . ASN A 1 87 ? -15.894 -0.315 15.813 1.00 93.44 87 ASN A O 1
ATOM 681 N N . ARG A 1 88 ? -15.340 -1.875 14.287 1.00 94.62 88 ARG A N 1
ATOM 682 C CA . ARG A 1 88 ? -14.251 -2.460 15.080 1.00 94.62 88 ARG A CA 1
ATOM 683 C C . ARG A 1 88 ? -13.092 -1.483 15.279 1.00 94.62 88 ARG A C 1
ATOM 685 O O . ARG A 1 88 ? -12.453 -1.504 16.326 1.00 94.62 88 ARG A O 1
ATOM 692 N N . LEU A 1 89 ? -12.813 -0.656 14.273 1.00 94.38 89 LEU A N 1
ATOM 693 C CA . LEU A 1 89 ? -11.692 0.289 14.256 1.00 94.38 89 LEU A CA 1
ATOM 694 C C . LEU A 1 89 ? -12.050 1.681 14.808 1.00 94.38 89 LEU A C 1
ATOM 696 O O . LEU A 1 89 ? -11.197 2.572 14.822 1.00 94.38 89 LEU A O 1
ATOM 700 N N . ALA A 1 90 ? -13.290 1.886 15.259 1.00 94.62 90 ALA A N 1
ATOM 701 C CA . ALA A 1 90 ? -13.755 3.168 15.774 1.00 94.62 90 ALA A CA 1
ATOM 702 C C . ALA A 1 90 ? -12.887 3.662 16.947 1.00 94.62 90 ALA A C 1
ATOM 704 O O . ALA A 1 90 ? -12.558 2.914 17.865 1.00 94.62 90 ALA A O 1
ATOM 705 N N . GLY A 1 91 ? -12.511 4.945 16.911 1.00 94.06 91 GLY A N 1
ATOM 706 C CA . GLY A 1 91 ? -11.608 5.554 17.897 1.00 94.06 91 GLY A CA 1
ATOM 707 C C . GLY A 1 91 ? -10.117 5.260 17.677 1.00 94.06 91 GLY A C 1
ATOM 708 O O . GLY A 1 91 ? -9.289 5.761 18.435 1.00 94.06 91 GLY A O 1
ATOM 709 N N . GLY A 1 92 ? -9.765 4.475 16.652 1.00 94.00 92 GLY A N 1
ATOM 710 C CA . GLY A 1 92 ? -8.386 4.247 16.229 1.00 94.00 92 GLY A CA 1
ATOM 711 C C . GLY A 1 92 ? -7.801 5.380 15.376 1.00 94.00 92 GLY A C 1
ATOM 712 O O . GLY A 1 92 ? -8.437 6.403 15.121 1.00 94.00 92 GLY A O 1
ATOM 713 N N . TYR A 1 93 ? -6.572 5.168 14.900 1.00 93.81 93 TYR A N 1
ATOM 714 C CA . TYR A 1 93 ? -5.878 6.081 13.990 1.00 93.81 93 TYR A CA 1
ATOM 715 C C . TYR A 1 93 ? -5.840 5.509 12.574 1.00 93.81 93 TYR A C 1
ATOM 717 O O . TYR A 1 93 ? -5.410 4.373 12.370 1.00 93.81 93 TYR A O 1
ATOM 725 N N . ALA A 1 94 ? -6.222 6.320 11.588 1.00 93.31 94 ALA A N 1
ATOM 726 C CA . ALA A 1 94 ? -6.044 5.992 10.181 1.00 93.31 94 ALA A CA 1
ATOM 727 C C . ALA A 1 94 ? -4.704 6.551 9.680 1.00 93.31 94 ALA A C 1
ATOM 729 O O . ALA A 1 94 ? -4.502 7.764 9.631 1.00 93.31 94 ALA A O 1
ATOM 730 N N . LEU A 1 95 ? -3.784 5.664 9.293 1.00 94.06 95 LEU A N 1
ATOM 731 C CA . LEU A 1 95 ? -2.536 6.047 8.636 1.00 94.06 95 LEU A CA 1
ATOM 732 C C . LEU A 1 95 ? -2.697 5.925 7.119 1.00 94.06 95 LEU A C 1
ATOM 734 O O . LEU A 1 95 ? -2.671 4.824 6.571 1.00 94.06 95 LEU A O 1
ATOM 738 N N . LEU A 1 96 ? -2.822 7.064 6.441 1.00 92.25 96 LEU A N 1
ATOM 739 C CA . LEU A 1 96 ? -2.850 7.132 4.982 1.00 92.25 96 LEU A CA 1
ATOM 740 C C . LEU A 1 96 ? -1.457 7.470 4.456 1.00 92.25 96 LEU A C 1
ATOM 742 O O . LEU A 1 96 ? -0.746 8.310 5.004 1.00 92.25 96 LEU A O 1
ATOM 746 N N . SER A 1 97 ? -1.040 6.789 3.394 1.00 91.88 97 SER A N 1
ATOM 747 C CA . SER A 1 97 ? 0.331 6.878 2.911 1.00 91.88 97 SER A CA 1
ATOM 748 C C . SER A 1 97 ? 0.389 6.555 1.418 1.00 91.88 97 SER A C 1
ATOM 750 O O . SER A 1 97 ? -0.231 5.589 0.983 1.00 91.88 97 SER A O 1
ATOM 752 N N . GLY A 1 98 ? 1.185 7.304 0.652 1.00 88.62 98 GLY A N 1
ATOM 753 C CA . GLY A 1 98 ? 1.296 7.107 -0.797 1.00 88.62 98 GLY A CA 1
ATOM 754 C C . GLY A 1 98 ? 0.106 7.649 -1.593 1.00 88.62 98 GLY A C 1
ATOM 755 O O . GLY A 1 98 ? -0.096 7.225 -2.724 1.00 88.62 98 GLY A O 1
ATOM 756 N N . SER A 1 99 ? -0.657 8.595 -1.033 1.00 90.25 99 SER A N 1
ATOM 757 C CA . SER A 1 99 ? -1.886 9.148 -1.626 1.00 90.25 99 SER A CA 1
ATOM 758 C C . SER A 1 99 ? -1.710 9.674 -3.056 1.00 90.25 99 SER A C 1
ATOM 760 O O . SER A 1 99 ? -2.626 9.613 -3.864 1.00 90.25 99 SER A O 1
ATOM 762 N N . PHE A 1 100 ? -0.512 10.150 -3.403 1.00 90.88 100 PHE A N 1
ATOM 763 C CA . PHE A 1 100 ? -0.178 10.625 -4.749 1.00 90.88 100 PHE A CA 1
ATOM 764 C C . PHE A 1 100 ? -0.133 9.513 -5.818 1.00 90.88 100 PHE A C 1
ATOM 766 O O . PHE A 1 100 ? 0.022 9.815 -6.998 1.00 90.88 100 PHE A O 1
ATOM 773 N N . LEU A 1 101 ? -0.228 8.239 -5.420 1.00 94.25 101 LEU A N 1
ATOM 774 C CA . LEU A 1 101 ? -0.280 7.076 -6.312 1.00 94.25 101 LEU A CA 1
ATOM 775 C C . LEU A 1 101 ? -1.680 6.452 -6.401 1.00 94.25 101 LEU A C 1
ATOM 777 O O . LEU A 1 101 ? -1.847 5.505 -7.165 1.00 94.25 101 LEU A O 1
ATOM 781 N N . THR A 1 102 ? -2.655 6.935 -5.623 1.00 96.06 102 THR A N 1
ATOM 782 C CA . THR A 1 102 ? -3.987 6.327 -5.463 1.00 96.06 102 THR A CA 1
ATOM 783 C C . THR A 1 102 ? -5.079 7.263 -5.982 1.00 96.06 102 THR A C 1
ATOM 785 O O . THR A 1 102 ? -5.869 7.822 -5.218 1.00 96.06 102 THR A O 1
ATOM 788 N N . ASP A 1 103 ? -5.082 7.486 -7.296 1.00 96.81 103 ASP A N 1
ATOM 789 C CA . ASP A 1 103 ? -5.952 8.450 -7.979 1.00 96.81 103 ASP A CA 1
ATOM 790 C C . ASP A 1 103 ? -7.439 8.239 -7.681 1.00 96.81 103 ASP A C 1
ATOM 792 O O . ASP A 1 103 ? -8.142 9.210 -7.421 1.00 96.81 103 ASP A O 1
ATOM 796 N N . ASP A 1 104 ? -7.927 6.997 -7.722 1.00 97.12 104 ASP A N 1
ATOM 797 C CA . ASP A 1 104 ? -9.339 6.709 -7.468 1.00 97.12 104 ASP A CA 1
ATOM 798 C C . ASP A 1 104 ? -9.713 7.058 -6.013 1.00 97.12 104 ASP A C 1
ATOM 800 O O . ASP A 1 104 ? -10.638 7.832 -5.802 1.00 97.12 104 ASP A O 1
ATOM 804 N N . LEU A 1 105 ? -8.933 6.616 -5.019 1.00 96.00 105 LEU A N 1
ATOM 805 C CA . LEU A 1 105 ? -9.170 6.943 -3.606 1.00 96.00 105 LEU A CA 1
ATOM 806 C C . LEU A 1 105 ? -9.127 8.456 -3.323 1.00 96.00 105 LEU A C 1
ATOM 808 O O . LEU A 1 105 ? -9.947 8.968 -2.567 1.00 96.00 105 LEU A O 1
ATOM 812 N N . THR A 1 106 ? -8.180 9.185 -3.922 1.00 95.19 106 THR A N 1
ATOM 813 C CA . THR A 1 106 ? -8.051 10.640 -3.695 1.00 95.19 106 THR A CA 1
ATOM 814 C C . THR A 1 106 ? -9.218 11.453 -4.250 1.00 95.19 106 THR A C 1
ATOM 816 O O . THR A 1 106 ? -9.515 12.517 -3.706 1.00 95.19 106 THR A O 1
ATOM 819 N N . ARG A 1 107 ? -9.908 10.969 -5.293 1.00 95.12 107 ARG A N 1
ATOM 820 C CA . ARG A 1 107 ? -11.130 11.619 -5.801 1.00 95.12 107 ARG A CA 1
ATOM 821 C C . ARG A 1 107 ? -12.270 11.582 -4.787 1.00 95.12 107 ARG A C 1
ATOM 823 O O . ARG A 1 107 ? -13.066 12.517 -4.756 1.00 95.12 107 ARG A O 1
ATOM 830 N N . ASP A 1 108 ? -12.296 10.566 -3.932 1.00 93.25 108 ASP A N 1
ATOM 831 C CA . ASP A 1 108 ? -13.362 10.350 -2.954 1.00 93.25 108 ASP A CA 1
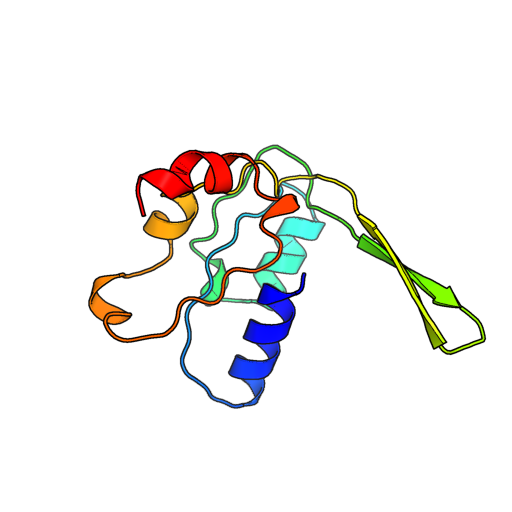ATOM 832 C C . ASP A 1 108 ? -13.080 11.005 -1.594 1.00 93.25 108 ASP A C 1
ATOM 834 O O . ASP A 1 108 ? -13.863 10.863 -0.661 1.00 93.25 108 ASP A O 1
ATOM 838 N N . TYR A 1 109 ? -11.996 11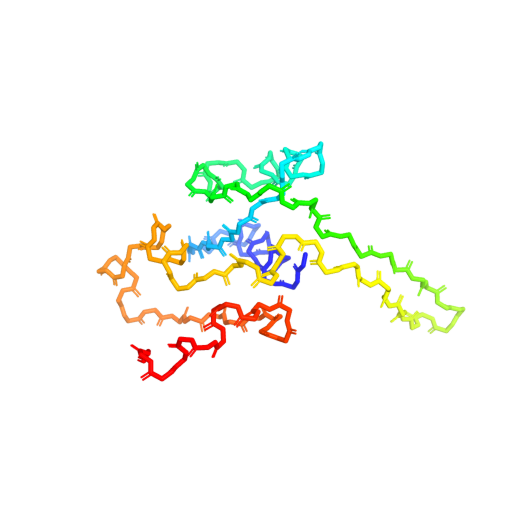.777 -1.453 1.00 89.19 109 TYR A N 1
ATOM 839 C CA . TYR A 1 109 ? -11.660 12.433 -0.182 1.00 89.19 109 TYR A CA 1
ATOM 840 C C . TYR A 1 109 ? -12.727 13.400 0.327 1.00 89.19 109 TYR A C 1
ATOM 842 O O . TYR A 1 109 ? -12.826 13.599 1.529 1.00 89.19 109 TYR A O 1
ATOM 850 N N . GLY A 1 110 ? -13.542 13.982 -0.557 1.00 83.88 110 GLY A N 1
ATOM 851 C CA . GLY A 1 110 ? -14.673 14.814 -0.138 1.00 83.88 110 GLY A CA 1
ATOM 852 C C . GLY A 1 110 ? -15.826 14.034 0.509 1.00 83.88 110 GLY A C 1
ATOM 853 O O . GLY A 1 110 ? -16.734 14.660 1.048 1.00 83.88 110 GLY A O 1
ATOM 854 N N . ALA A 1 111 ? -15.816 12.701 0.427 1.00 78.12 111 ALA A N 1
ATOM 855 C CA . ALA A 1 111 ? -16.819 11.817 1.015 1.00 78.12 111 ALA A CA 1
ATOM 856 C C . ALA A 1 111 ? -16.387 11.207 2.367 1.00 78.12 111 ALA A C 1
ATOM 858 O O . ALA A 1 111 ? -17.179 10.481 2.971 1.00 78.12 111 ALA A O 1
ATOM 859 N N . LEU A 1 112 ? -15.154 11.481 2.815 1.00 67.12 112 LEU A N 1
ATOM 860 C CA . LEU A 1 112 ? -14.578 11.065 4.102 1.00 67.12 112 LEU A CA 1
ATOM 861 C C . LEU A 1 112 ? -14.784 12.140 5.177 1.00 67.12 112 LEU A C 1
ATOM 863 O O . LEU A 1 112 ? -14.989 11.745 6.346 1.00 67.12 112 LEU A O 1
#